Protein AF-A0A925TC04-F1 (afdb_monomer)

Mean predicted aligned error: 5.92 Å

Radius of gyration: 11.53 Å; Cα contacts (8 Å, |Δi|>4): 73; chains: 1; bounding box: 21×23×29 Å

Solvent-accessible surface area (backbone atoms only — not comparable to full-atom values): 3260 Å² total; per-residue (Å²): 131,89,85,69,70,45,76,43,82,40,82,45,97,86,64,35,23,26,35,38,38,41,42,97,90,49,80,72,43,76,47,74,82,24,81,38,70,66,57,44,48,51,52,50,53,50,50,58,56,63,74,71,113

Foldseek 3Di:
DPQDWDWDWDQDPVQWIWIWTDGPVDDIDIRTDHNDPVVSVVVVVVVSVVVVD

Nearest PDB structures (foldseek):
  3kz1-assembly1_A  TM=5.288E-01  e=1.114E+00  Homo sapiens
  2w9j-assembly1_A  TM=5.876E-01  e=4.994E+00  Schizosaccharomyces pombe
  5gwx-assembly1_A  TM=5.334E-01  e=3.847E+00  Methanohalophilus portucalensis FDF-1
  5t1d-assembly1_B  TM=3.252E-01  e=2.776E+00  Human herpesvirus 4 strain B95-8
  3caa-assembly1_A  TM=3.903E-01  e=5.690E+00  Homo sapiens

pLDDT: mean 82.11, std 12.17, range [44.31, 92.5]

Structure (mmCIF, N/CA/C/O backbone):
data_AF-A0A925TC04-F1
#
_entry.id   AF-A0A925TC04-F1
#
loop_
_atom_site.group_PDB
_atom_site.id
_atom_site.type_symbol
_atom_site.label_atom_id
_atom_site.label_alt_id
_atom_site.label_comp_id
_atom_site.label_asym_id
_atom_site.label_entity_id
_atom_site.label_seq_id
_atom_site.pdbx_PDB_ins_code
_atom_site.Cartn_x
_atom_site.Cartn_y
_atom_site.Cartn_z
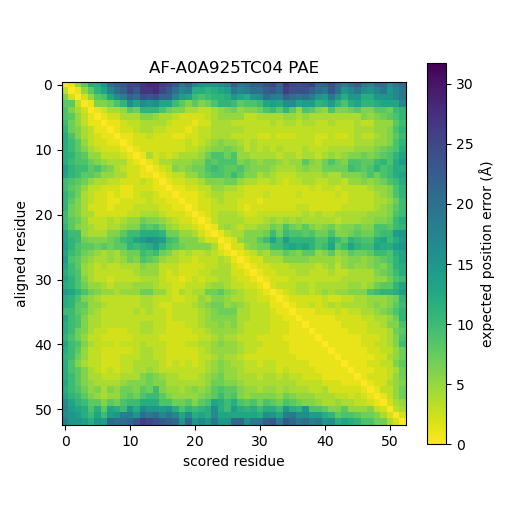_atom_site.occupancy
_atom_site.B_iso_or_equiv
_atom_site.auth_seq_id
_atom_site.auth_comp_id
_atom_site.auth_asym_id
_atom_site.auth_atom_id
_atom_site.pdbx_PDB_model_num
ATOM 1 N N . MET A 1 1 ? 14.378 -12.501 -17.886 1.00 44.31 1 MET A N 1
ATOM 2 C CA . MET A 1 1 ? 14.549 -11.585 -16.737 1.00 44.31 1 MET A CA 1
ATOM 3 C C . MET A 1 1 ? 13.190 -10.973 -16.443 1.00 44.31 1 MET A C 1
ATOM 5 O O . MET A 1 1 ? 12.727 -10.168 -17.239 1.00 44.31 1 MET 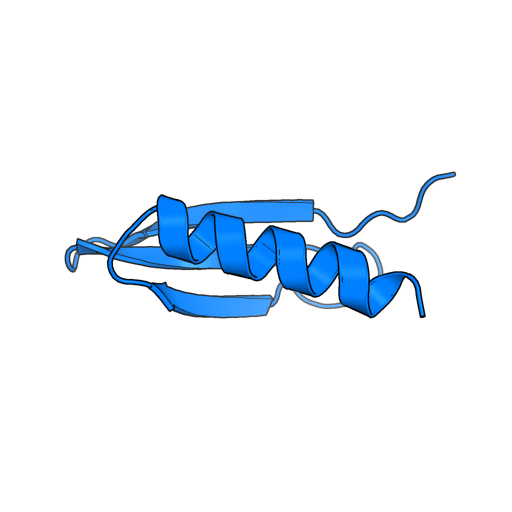A O 1
ATOM 9 N N . GLU A 1 2 ? 12.503 -11.431 -15.396 1.00 48.25 2 GLU A N 1
ATOM 10 C CA . GLU A 1 2 ? 11.179 -10.920 -15.011 1.00 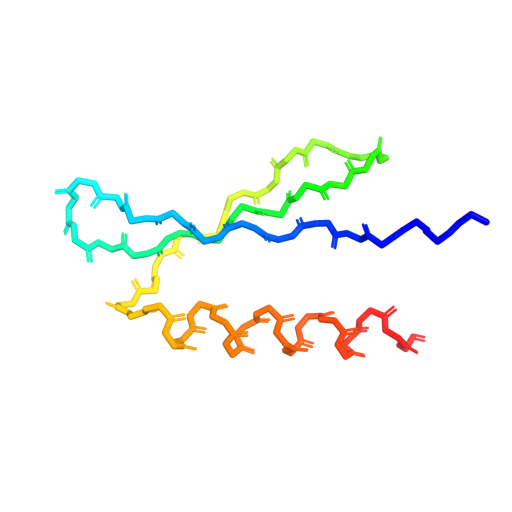48.25 2 GLU A CA 1
ATOM 11 C C . GLU A 1 2 ? 11.263 -9.424 -14.683 1.00 48.25 2 GLU A C 1
ATOM 13 O O . GLU A 1 2 ? 11.754 -9.025 -13.629 1.00 48.25 2 GLU A O 1
ATOM 18 N N . ARG A 1 3 ? 10.799 -8.575 -15.606 1.00 57.47 3 ARG A N 1
ATOM 19 C CA . ARG A 1 3 ? 10.7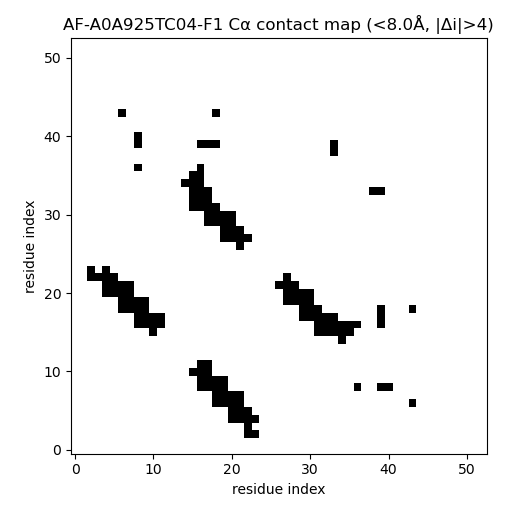07 -7.117 -15.428 1.00 57.47 3 ARG A CA 1
ATOM 20 C C . ARG A 1 3 ? 9.459 -6.753 -14.616 1.00 57.47 3 ARG A C 1
ATOM 22 O O . ARG A 1 3 ? 8.614 -5.977 -15.056 1.00 57.47 3 ARG A O 1
ATOM 29 N N . SER A 1 4 ? 9.296 -7.357 -13.444 1.00 65.81 4 SER A N 1
ATOM 30 C CA . SER A 1 4 ? 8.114 -7.135 -12.610 1.00 65.81 4 SER A CA 1
ATOM 31 C C . SER A 1 4 ? 8.223 -5.802 -11.873 1.00 65.81 4 SER A C 1
ATOM 33 O O . SER A 1 4 ? 9.198 -5.534 -11.173 1.00 65.81 4 SER A O 1
ATOM 35 N N . ALA A 1 5 ? 7.200 -4.958 -12.014 1.00 75.19 5 ALA A N 1
ATOM 36 C CA . ALA A 1 5 ? 7.056 -3.748 -11.214 1.00 75.19 5 ALA A CA 1
ATOM 37 C C . ALA A 1 5 ? 7.082 -4.096 -9.715 1.00 75.19 5 ALA A C 1
ATOM 39 O O . ALA A 1 5 ? 6.345 -4.981 -9.266 1.00 75.19 5 ALA A O 1
ATOM 40 N N . ARG A 1 6 ? 7.912 -3.397 -8.935 1.00 84.19 6 ARG A N 1
ATOM 41 C CA . ARG A 1 6 ? 7.959 -3.548 -7.478 1.00 84.19 6 ARG A CA 1
ATOM 42 C C . ARG A 1 6 ? 6.984 -2.562 -6.850 1.00 84.19 6 ARG A C 1
ATOM 44 O O . ARG A 1 6 ? 6.940 -1.398 -7.231 1.00 84.19 6 ARG A O 1
ATOM 51 N N . TYR A 1 7 ? 6.203 -3.034 -5.890 1.00 86.62 7 TYR A N 1
ATOM 52 C CA . TYR A 1 7 ? 5.235 -2.220 -5.165 1.00 86.62 7 TYR A CA 1
ATOM 53 C C . TYR A 1 7 ? 5.617 -2.232 -3.690 1.00 86.62 7 TYR A C 1
ATOM 55 O O . TYR A 1 7 ? 5.890 -3.301 -3.145 1.00 86.62 7 TYR A O 1
ATOM 63 N N . ILE A 1 8 ? 5.678 -1.060 -3.069 1.00 89.62 8 ILE A N 1
ATOM 64 C CA . ILE A 1 8 ? 6.046 -0.885 -1.663 1.00 89.62 8 ILE A CA 1
ATOM 65 C C . ILE A 1 8 ? 4.941 -0.074 -1.002 1.00 89.62 8 ILE A C 1
ATOM 67 O O . ILE A 1 8 ? 4.665 1.040 -1.436 1.00 89.62 8 ILE A O 1
ATOM 71 N N . VAL A 1 9 ? 4.313 -0.609 0.040 1.00 90.94 9 VAL A N 1
ATOM 72 C CA . VAL A 1 9 ? 3.351 0.151 0.844 1.00 90.94 9 VAL A CA 1
ATOM 73 C C . VAL A 1 9 ? 4.120 0.933 1.909 1.00 90.94 9 VAL A C 1
ATOM 75 O O . VAL A 1 9 ? 5.000 0.387 2.571 1.00 90.94 9 VAL A O 1
ATOM 78 N N . ARG A 1 10 ? 3.824 2.225 2.061 1.00 90.94 10 ARG A N 1
ATOM 79 C CA . ARG A 1 10 ? 4.395 3.093 3.096 1.00 90.94 10 ARG A CA 1
ATOM 80 C C . ARG A 1 10 ? 3.276 3.751 3.887 1.00 90.94 10 ARG A C 1
ATOM 82 O O . ARG A 1 10 ? 2.386 4.349 3.293 1.00 90.94 10 ARG A O 1
ATOM 89 N N . LEU A 1 11 ? 3.362 3.690 5.211 1.00 90.38 11 LEU A N 1
ATOM 90 C CA . LEU A 1 11 ? 2.530 4.498 6.096 1.00 90.38 11 LEU A CA 1
ATOM 91 C C . LEU A 1 11 ? 3.094 5.924 6.155 1.00 90.38 11 LEU A C 1
ATOM 93 O O . LEU A 1 11 ? 4.270 6.137 6.454 1.00 90.38 11 LEU A O 1
ATOM 97 N N . GLN A 1 12 ? 2.253 6.896 5.838 1.00 8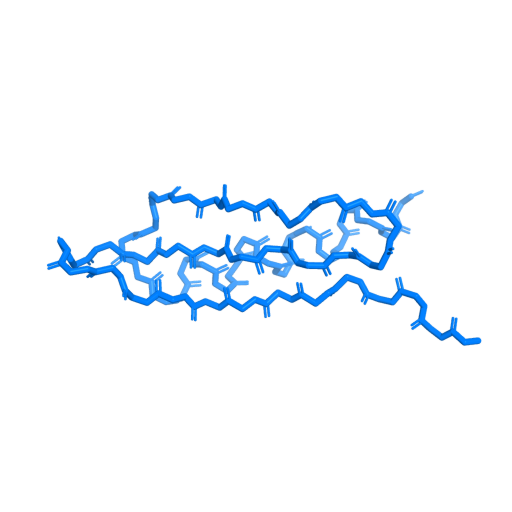8.00 12 GLN A N 1
ATOM 98 C CA . GLN A 1 12 ? 2.537 8.321 5.919 1.00 88.00 12 GLN A CA 1
ATOM 99 C C . GLN A 1 12 ? 2.311 8.829 7.347 1.00 88.00 12 GLN A C 1
ATOM 101 O O . GLN A 1 12 ? 1.530 8.275 8.120 1.00 88.00 12 GLN A O 1
ATOM 106 N N . LYS A 1 13 ? 2.956 9.951 7.692 1.00 85.06 13 LYS A N 1
ATOM 107 C CA . LYS A 1 13 ? 2.834 10.579 9.023 1.00 85.06 13 LYS A CA 1
ATOM 108 C C . LYS A 1 13 ? 1.416 11.054 9.363 1.00 85.06 13 LYS A C 1
ATOM 110 O O . LYS A 1 13 ? 1.116 11.256 10.531 1.00 85.06 13 LYS A O 1
ATOM 115 N N . ASN A 1 14 ? 0.558 11.234 8.361 1.00 86.88 14 ASN A N 1
ATOM 116 C CA . ASN A 1 14 ? -0.849 11.606 8.523 1.00 86.88 14 ASN A CA 1
ATOM 117 C C . ASN A 1 14 ? -1.779 10.393 8.740 1.00 86.88 14 ASN A C 1
ATOM 119 O O . ASN A 1 14 ? -2.993 10.566 8.741 1.00 86.88 14 ASN A O 1
ATOM 123 N N . GLY A 1 15 ? -1.234 9.178 8.876 1.00 86.38 15 GLY A N 1
ATOM 124 C CA . GLY A 1 15 ? -2.015 7.951 9.047 1.00 86.38 15 GLY A CA 1
ATOM 125 C C . GLY A 1 15 ? -2.563 7.349 7.749 1.00 86.38 15 GLY A C 1
ATOM 126 O O . GLY A 1 15 ? -3.262 6.346 7.813 1.00 86.38 15 GLY A O 1
ATOM 127 N N . GLN A 1 16 ? -2.252 7.918 6.577 1.00 90.00 16 GLN A N 1
ATOM 128 C CA . GLN A 1 16 ? -2.605 7.313 5.287 1.00 90.00 16 GLN A CA 1
ATOM 129 C C . GLN A 1 16 ? -1.531 6.352 4.797 1.00 90.00 16 GLN A C 1
ATOM 131 O O . GLN A 1 16 ? -0.338 6.546 5.007 1.00 90.00 16 GLN A O 1
ATOM 136 N N . TYR A 1 17 ? -1.951 5.340 4.059 1.00 91.62 17 TYR A N 1
ATOM 137 C CA . TYR A 1 17 ? -1.073 4.444 3.335 1.00 91.62 17 TYR A CA 1
ATOM 138 C C . TYR A 1 17 ? -0.879 4.952 1.901 1.00 91.62 17 TYR A C 1
ATOM 140 O O . TYR A 1 17 ? -1.808 5.407 1.230 1.00 91.62 17 TYR A O 1
ATOM 148 N N . THR A 1 18 ? 0.355 4.856 1.422 1.00 92.50 18 THR A N 1
ATOM 149 C CA . THR A 1 18 ? 0.763 5.211 0.063 1.00 92.50 18 THR A CA 1
ATOM 150 C C . THR A 1 18 ? 1.433 4.008 -0.572 1.00 92.50 18 THR A C 1
ATOM 152 O O . THR A 1 18 ? 2.326 3.403 0.020 1.00 92.50 18 THR A O 1
ATOM 155 N N . VAL A 1 19 ? 1.049 3.672 -1.798 1.00 92.44 19 VAL A N 1
ATOM 156 C CA . VAL A 1 19 ? 1.739 2.653 -2.593 1.00 92.44 19 VAL A CA 1
ATOM 157 C C . VAL A 1 19 ? 2.779 3.334 -3.466 1.00 92.44 19 VAL A C 1
ATOM 159 O O . VAL A 1 19 ? 2.455 4.191 -4.279 1.00 92.44 19 VAL A O 1
ATOM 162 N N . VAL A 1 20 ? 4.034 2.926 -3.340 1.00 89.75 20 VAL A N 1
ATOM 163 C CA . VAL A 1 20 ? 5.123 3.337 -4.223 1.00 89.75 20 VAL A CA 1
ATOM 164 C C . VAL A 1 20 ? 5.340 2.236 -5.248 1.00 89.75 20 VAL A C 1
ATOM 166 O O . VAL A 1 20 ? 5.760 1.126 -4.917 1.00 89.75 20 VAL A O 1
ATOM 169 N N . MET A 1 21 ? 5.044 2.540 -6.505 1.00 88.12 21 MET A N 1
ATOM 170 C CA . MET A 1 21 ? 5.338 1.679 -7.640 1.00 88.12 21 MET A CA 1
ATOM 171 C C . MET A 1 21 ? 6.704 2.059 -8.209 1.00 88.12 21 MET A C 1
ATOM 173 O O . MET A 1 21 ? 6.881 3.162 -8.722 1.00 88.12 21 MET A O 1
ATOM 177 N N . SER A 1 22 ? 7.654 1.133 -8.149 1.00 85.44 22 SER A N 1
ATOM 178 C CA . SER A 1 22 ? 8.981 1.276 -8.736 1.00 85.44 22 SER A CA 1
ATOM 179 C C . SER A 1 22 ? 9.109 0.342 -9.935 1.00 85.44 22 SER A C 1
ATOM 181 O O . SER A 1 22 ? 8.901 -0.872 -9.831 1.00 85.44 22 SER A O 1
ATOM 183 N N . ARG A 1 23 ? 9.402 0.918 -11.101 1.00 79.75 23 ARG A N 1
ATOM 184 C CA . ARG A 1 23 ? 9.670 0.186 -12.341 1.00 79.75 23 ARG A CA 1
ATOM 185 C C . ARG A 1 23 ? 11.058 0.589 -12.835 1.00 79.75 23 ARG A C 1
ATOM 187 O O . ARG A 1 23 ? 11.374 1.767 -12.778 1.00 79.75 23 ARG A O 1
ATOM 194 N N . PRO A 1 24 ? 11.871 -0.347 -13.344 1.00 71.50 24 PRO A N 1
ATOM 195 C CA . PRO A 1 24 ? 13.217 -0.022 -13.818 1.00 71.50 24 PRO A CA 1
ATOM 196 C C . PRO A 1 24 ? 13.221 0.897 -15.052 1.00 71.50 24 PRO A C 1
ATOM 198 O O . PRO A 1 24 ? 14.221 1.550 -15.314 1.00 71.50 24 PRO A O 1
ATOM 201 N N . GLU A 1 25 ? 12.117 0.959 -15.802 1.00 75.06 25 GLU A N 1
ATOM 202 C CA . GLU A 1 25 ? 12.026 1.709 -17.063 1.00 75.06 25 GLU A CA 1
ATOM 203 C C . GLU A 1 25 ? 11.450 3.131 -16.898 1.00 75.06 25 GLU A C 1
ATOM 205 O O . GLU A 1 25 ? 11.585 3.935 -17.816 1.00 75.06 25 GLU A O 1
ATOM 210 N N . TRP A 1 26 ? 10.850 3.477 -15.747 1.00 76.50 26 TRP A N 1
ATOM 211 C CA . TRP A 1 26 ? 10.210 4.785 -15.511 1.00 76.50 26 TRP A CA 1
ATOM 212 C C . TRP A 1 26 ? 10.431 5.303 -14.087 1.00 76.50 26 TRP A C 1
ATOM 214 O O . TRP A 1 26 ? 10.740 4.542 -13.175 1.00 76.50 26 TRP A O 1
ATOM 224 N N . ALA A 1 27 ? 10.207 6.604 -13.883 1.00 79.38 27 ALA A N 1
ATOM 225 C CA . ALA A 1 27 ? 10.231 7.206 -12.554 1.00 79.38 27 ALA A CA 1
ATOM 226 C C . ALA A 1 27 ? 9.253 6.507 -11.590 1.00 79.38 27 ALA A C 1
ATOM 228 O O . ALA A 1 27 ? 8.166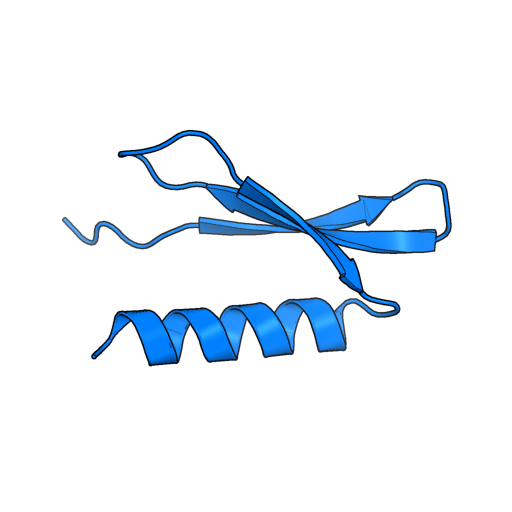 6.067 -11.982 1.00 79.38 27 ALA A O 1
ATOM 229 N N . ASN A 1 28 ? 9.648 6.431 -10.316 1.00 85.25 28 ASN A N 1
ATOM 230 C CA . ASN A 1 28 ? 8.800 5.900 -9.255 1.00 85.25 28 ASN A CA 1
ATOM 231 C C . ASN A 1 28 ? 7.485 6.684 -9.201 1.00 85.25 28 ASN A C 1
ATOM 233 O O . ASN A 1 28 ? 7.487 7.914 -9.222 1.00 85.25 28 ASN A O 1
ATOM 237 N N . ARG A 1 29 ? 6.365 5.968 -9.107 1.00 86.94 29 ARG A N 1
ATOM 238 C CA . ARG A 1 29 ? 5.033 6.565 -9.016 1.00 86.94 29 ARG A CA 1
ATOM 239 C C . ARG A 1 29 ? 4.446 6.296 -7.645 1.00 86.94 29 ARG A C 1
ATOM 241 O O . ARG A 1 29 ? 4.310 5.142 -7.247 1.00 86.94 29 ARG A O 1
ATOM 248 N N . GLU A 1 30 ? 4.086 7.358 -6.946 1.00 89.44 30 GLU A N 1
ATOM 249 C CA . GLU A 1 30 ? 3.436 7.289 -5.642 1.00 89.44 30 GLU A CA 1
ATOM 250 C C . GLU A 1 30 ? 1.922 7.401 -5.826 1.00 89.44 30 GLU A C 1
ATOM 252 O O . GLU A 1 30 ? 1.430 8.273 -6.542 1.00 89.44 30 GLU A O 1
ATOM 257 N N . ILE A 1 31 ? 1.185 6.484 -5.211 1.00 89.00 31 ILE A N 1
ATOM 258 C CA . ILE A 1 31 ? -0.273 6.452 -5.195 1.00 89.00 31 ILE A CA 1
ATOM 259 C C . ILE A 1 31 ? -0.701 6.627 -3.734 1.00 89.00 31 ILE A C 1
ATOM 261 O O . ILE A 1 31 ? -0.667 5.655 -2.976 1.00 89.00 31 ILE A O 1
ATOM 265 N N . PRO A 1 32 ? -0.994 7.861 -3.295 1.00 87.88 32 PRO A N 1
ATOM 266 C CA . PRO A 1 32 ? -1.512 8.122 -1.956 1.00 87.88 32 PRO A CA 1
ATOM 267 C C . PRO A 1 32 ? -3.020 7.840 -1.879 1.00 87.88 32 PRO A C 1
ATOM 269 O O . PRO A 1 32 ? -3.678 7.666 -2.905 1.00 87.88 32 PRO A O 1
ATOM 272 N N . GLY A 1 33 ? -3.566 7.857 -0.660 1.00 86.75 33 GLY A N 1
ATOM 273 C CA . GLY A 1 33 ? -5.014 7.860 -0.423 1.00 86.75 33 GLY A CA 1
ATOM 274 C C . GLY A 1 33 ? -5.608 6.546 0.083 1.00 86.75 33 GLY A C 1
ATOM 275 O O . GLY A 1 33 ? -6.827 6.412 0.087 1.00 86.75 33 GLY A O 1
ATOM 276 N N . PHE A 1 34 ? -4.793 5.584 0.521 1.00 91.25 34 PHE A N 1
ATOM 277 C CA . PHE A 1 34 ? -5.301 4.354 1.132 1.00 91.25 34 PHE A CA 1
ATOM 278 C C . PHE A 1 34 ? -5.492 4.555 2.640 1.00 91.25 34 PHE A C 1
ATOM 280 O O . PHE A 1 34 ? -4.599 5.074 3.311 1.00 91.25 34 PHE A O 1
ATOM 287 N N . ALA A 1 35 ? -6.635 4.144 3.195 1.00 89.06 35 ALA A N 1
ATOM 288 C CA . ALA A 1 35 ? -6.870 4.229 4.639 1.00 89.06 35 ALA A CA 1
ATOM 289 C C . ALA A 1 35 ? -6.213 3.064 5.395 1.00 89.06 35 ALA A C 1
ATOM 291 O O . ALA A 1 35 ? -5.835 3.209 6.555 1.00 89.06 35 ALA A O 1
ATOM 292 N N . THR A 1 36 ? -6.035 1.921 4.728 1.00 90.19 36 THR A N 1
ATOM 293 C CA . THR A 1 36 ? -5.467 0.704 5.319 1.00 90.19 36 THR A CA 1
ATOM 294 C C . THR A 1 36 ? -4.410 0.048 4.430 1.00 90.19 36 THR A C 1
ATOM 296 O O . THR A 1 36 ? -4.411 0.188 3.204 1.00 90.19 36 THR A O 1
ATOM 299 N N . GLU A 1 37 ? -3.519 -0.740 5.041 1.00 89.12 37 GLU A N 1
ATOM 300 C CA . GLU A 1 37 ? -2.555 -1.566 4.301 1.00 89.12 37 GLU A CA 1
ATOM 301 C C . GLU A 1 37 ? -3.255 -2.611 3.413 1.00 89.12 37 GLU A C 1
ATOM 303 O O . GLU A 1 37 ? -2.779 -2.926 2.320 1.00 89.12 37 GLU A O 1
ATOM 308 N N . ALA A 1 38 ? -4.407 -3.126 3.854 1.00 90.19 38 ALA A N 1
ATOM 309 C CA . ALA A 1 38 ? -5.201 -4.094 3.104 1.00 90.19 38 ALA A CA 1
ATOM 310 C C . ALA A 1 38 ? -5.736 -3.502 1.790 1.00 90.19 38 ALA A C 1
ATOM 312 O O . ALA A 1 38 ? -5.611 -4.139 0.744 1.00 90.19 38 ALA A O 1
ATOM 313 N N . GLU A 1 39 ? -6.256 -2.270 1.810 1.00 90.50 39 GLU A N 1
ATOM 314 C CA . GLU A 1 39 ? -6.673 -1.564 0.589 1.00 90.50 39 GLU A CA 1
ATOM 315 C C . GLU A 1 39 ? -5.498 -1.304 -0.357 1.00 90.50 39 GLU A C 1
ATOM 317 O O . GLU A 1 39 ? -5.607 -1.534 -1.563 1.00 90.50 39 GLU A O 1
ATOM 322 N N . ALA A 1 40 ? -4.355 -0.877 0.187 1.00 90.44 40 ALA A N 1
ATOM 323 C CA . ALA A 1 40 ? -3.139 -0.672 -0.593 1.00 90.44 40 ALA A CA 1
ATOM 324 C C . ALA A 1 40 ? -2.691 -1.974 -1.286 1.00 90.44 40 ALA A C 1
ATOM 326 O O . ALA A 1 40 ? -2.378 -1.979 -2.480 1.00 90.44 40 ALA A O 1
ATOM 327 N N . ASN A 1 41 ? -2.719 -3.103 -0.570 1.00 90.06 41 ASN A N 1
ATOM 328 C CA . ASN A 1 41 ? -2.409 -4.419 -1.129 1.00 90.06 41 ASN A CA 1
ATOM 329 C C . ASN A 1 41 ? -3.439 -4.888 -2.165 1.00 90.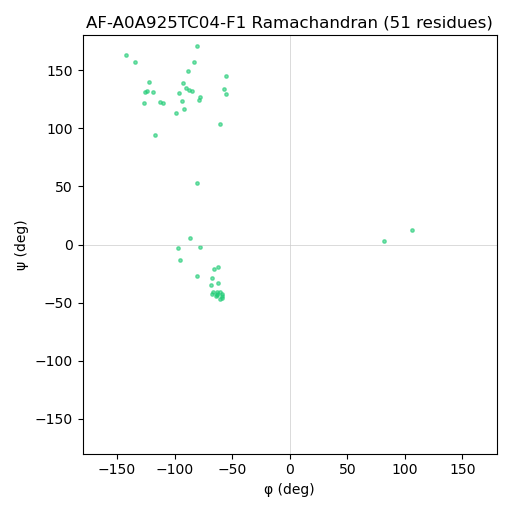06 41 ASN A C 1
ATOM 331 O O . ASN A 1 41 ? -3.048 -5.413 -3.210 1.00 90.06 41 ASN A O 1
ATOM 335 N N . ALA A 1 42 ? -4.734 -4.665 -1.929 1.00 90.75 42 ALA A N 1
ATOM 336 C CA . ALA A 1 42 ? -5.788 -4.987 -2.890 1.00 90.75 42 ALA A CA 1
ATOM 337 C C . ALA A 1 42 ? -5.600 -4.214 -4.207 1.00 90.75 42 ALA A C 1
ATOM 339 O O . ALA A 1 42 ? -5.700 -4.787 -5.295 1.00 90.75 42 ALA A O 1
ATOM 340 N N . TRP A 1 43 ? -5.224 -2.936 -4.122 1.00 89.94 43 TRP A N 1
ATOM 341 C CA . TRP A 1 43 ? -4.896 -2.124 -5.291 1.00 89.94 43 TRP A CA 1
ATOM 342 C C . TRP A 1 43 ? -3.676 -2.660 -6.055 1.00 89.94 43 TRP A C 1
ATOM 344 O O . TRP A 1 43 ? -3.698 -2.749 -7.288 1.00 89.94 43 TRP A O 1
ATOM 354 N N . ILE A 1 44 ? -2.620 -3.075 -5.342 1.00 89.06 44 ILE A N 1
ATOM 355 C CA . ILE A 1 44 ? -1.433 -3.703 -5.946 1.00 89.06 44 ILE A CA 1
ATOM 356 C C . ILE A 1 44 ? -1.819 -4.992 -6.680 1.00 89.06 44 ILE A C 1
ATOM 358 O O . ILE A 1 44 ? -1.395 -5.192 -7.822 1.00 89.06 44 ILE A O 1
ATOM 362 N N . ALA A 1 45 ? -2.623 -5.852 -6.049 1.00 88.38 45 ALA A N 1
ATOM 363 C CA . ALA A 1 45 ? -3.098 -7.100 -6.641 1.00 88.38 45 ALA A CA 1
ATOM 364 C C . ALA A 1 45 ? -3.889 -6.838 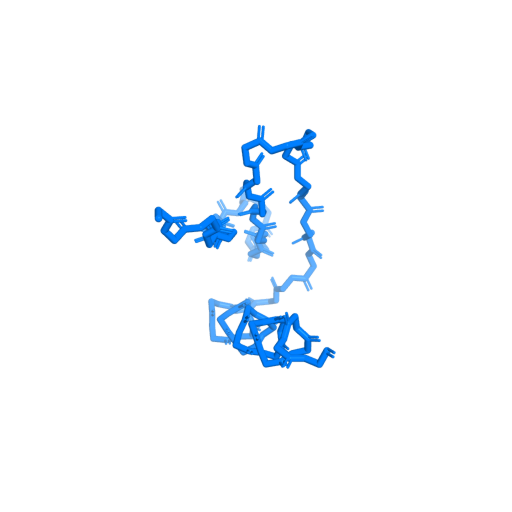-7.934 1.00 88.38 45 ALA A C 1
ATOM 366 O O . ALA A 1 45 ? -3.581 -7.431 -8.971 1.00 88.38 45 ALA A O 1
ATOM 367 N N . GLY A 1 46 ? -4.806 -5.865 -7.912 1.00 86.81 46 GLY A N 1
ATOM 368 C CA . GLY A 1 46 ? -5.541 -5.423 -9.098 1.00 86.81 46 GLY A CA 1
ATOM 369 C C . GLY A 1 46 ? -4.622 -4.916 -10.215 1.00 86.81 46 GLY A C 1
ATOM 370 O O . GLY A 1 46 ? -4.784 -5.295 -11.376 1.00 86.81 46 GLY A O 1
ATOM 371 N N . ARG A 1 47 ? -3.588 -4.125 -9.889 1.00 84.12 47 ARG A N 1
ATOM 372 C CA . ARG A 1 47 ? -2.624 -3.641 -10.897 1.00 84.12 47 ARG A CA 1
ATOM 373 C C . ARG A 1 47 ? -1.739 -4.734 -11.475 1.00 84.12 47 ARG A C 1
ATOM 375 O O . ARG A 1 47 ? -1.411 -4.657 -12.658 1.00 84.12 47 ARG A O 1
ATOM 382 N N . ARG A 1 48 ? -1.353 -5.736 -10.683 1.00 78.94 48 ARG A N 1
ATOM 383 C CA . ARG A 1 48 ? -0.612 -6.902 -11.190 1.00 78.94 48 ARG A CA 1
ATOM 384 C C . ARG A 1 48 ? -1.448 -7.694 -12.190 1.00 78.94 48 ARG A C 1
ATOM 386 O O . ARG A 1 48 ? -0.919 -8.089 -13.221 1.00 78.94 48 ARG A O 1
ATOM 393 N N . GLN A 1 49 ? -2.740 -7.869 -11.915 1.00 77.00 49 GLN A N 1
ATOM 394 C CA . GLN A 1 49 ? -3.657 -8.552 -12.825 1.00 77.00 49 GLN A CA 1
ATOM 395 C C . GLN A 1 49 ? -3.887 -7.747 -14.111 1.00 77.00 49 GLN A C 1
ATOM 397 O O . GLN A 1 49 ? -3.832 -8.305 -15.201 1.00 77.00 49 GLN A O 1
ATOM 402 N N . GLN A 1 50 ? -4.065 -6.430 -13.997 1.00 71.25 50 GLN A N 1
ATOM 403 C CA . GLN A 1 50 ? -4.278 -5.548 -15.146 1.00 71.25 50 GLN A CA 1
ATOM 404 C C . GLN A 1 50 ? -3.040 -5.428 -16.050 1.00 71.25 50 GLN A C 1
ATOM 406 O O . GLN A 1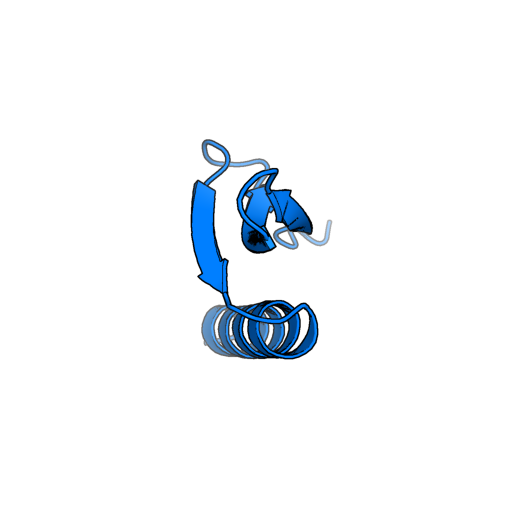 50 ? -3.178 -5.224 -17.246 1.00 71.25 50 GLN A O 1
ATOM 411 N N . SER A 1 51 ? -1.828 -5.573 -15.501 1.00 62.09 51 SER A N 1
ATOM 412 C CA . SER A 1 51 ? -0.581 -5.569 -16.284 1.00 62.09 51 SER A CA 1
ATOM 413 C C . SER A 1 51 ? -0.309 -6.895 -17.013 1.00 62.09 51 SER A C 1
ATOM 415 O O . SER A 1 51 ? 0.726 -6.998 -17.668 1.00 62.09 51 SER A O 1
ATOM 417 N N . LYS A 1 52 ? -1.174 -7.906 -16.841 1.00 57.25 52 LYS A N 1
ATOM 418 C CA . LYS A 1 52 ? -1.092 -9.226 -17.487 1.00 57.25 52 LYS A CA 1
ATOM 419 C C . LYS A 1 52 ? -1.988 -9.337 -18.740 1.00 57.25 52 LYS A C 1
ATOM 421 O O . LYS A 1 52 ? -1.979 -10.387 -19.375 1.00 57.25 52 LYS A O 1
ATOM 426 N N . LEU A 1 53 ? -2.759 -8.289 -19.046 1.00 48.06 53 LEU A N 1
ATOM 427 C CA . LEU A 1 53 ? -3.473 -8.073 -20.313 1.00 48.06 53 LEU A CA 1
ATOM 428 C C . LEU A 1 53 ? -2.554 -7.343 -21.296 1.00 48.06 53 LEU A C 1
ATOM 430 O O . LEU A 1 53 ? -2.635 -7.672 -22.496 1.00 48.06 53 LEU A O 1
#

Secondary structure (DSSP, 8-state):
---PPEEEEEE-TTS-EEEEEEETTEEEEEEEEESSHHHHHHHHHHHHHHTT-

Sequence (53 aa):
MERSARYIVRLQKNGQYTVVMSRPEWANREIPGFATEAEANAWIAGRRQQSKL